Protein AF-A0A139C7F5-F1 (afdb_monomer)

Structure (mmCIF, N/CA/C/O backbone):
data_AF-A0A139C7F5-F1
#
_entry.id   AF-A0A139C7F5-F1
#
loop_
_atom_site.group_PDB
_atom_site.id
_atom_site.type_symbol
_atom_site.label_atom_id
_atom_site.label_alt_id
_atom_site.label_comp_id
_atom_site.label_asym_id
_atom_site.label_entity_id
_atom_site.label_seq_id
_atom_site.pdbx_PDB_ins_code
_atom_site.Cartn_x
_atom_site.Cartn_y
_atom_site.Cartn_z
_atom_site.occupancy
_atom_site.B_iso_or_equiv
_atom_site.auth_seq_id
_atom_site.auth_comp_id
_atom_site.auth_asym_id
_atom_site.auth_atom_id
_atom_site.pdbx_PDB_model_num
ATOM 1 N N . ILE A 1 1 ? -10.218 -7.829 0.609 1.00 91.12 1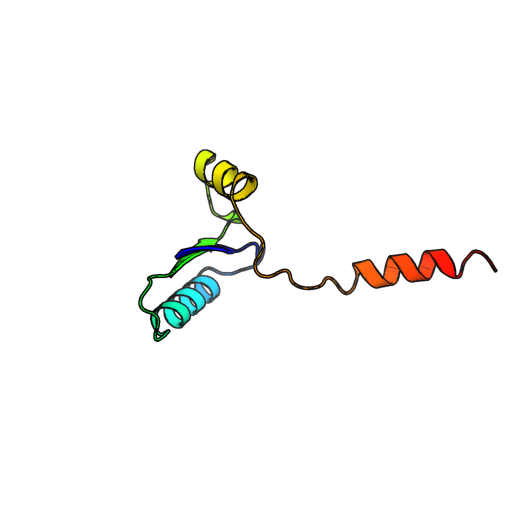 ILE A N 1
ATOM 2 C CA . ILE A 1 1 ? -8.890 -8.194 1.151 1.00 91.12 1 ILE A CA 1
ATOM 3 C C . ILE A 1 1 ? -8.091 -6.916 1.129 1.00 91.12 1 ILE A C 1
ATOM 5 O O . ILE A 1 1 ? -8.030 -6.318 0.068 1.00 91.12 1 ILE A O 1
ATOM 9 N N . ASP A 1 2 ? -7.534 -6.497 2.254 1.00 94.25 2 ASP A N 1
ATOM 10 C CA . ASP A 1 2 ? -6.826 -5.223 2.360 1.00 94.25 2 ASP A CA 1
ATOM 11 C C . ASP A 1 2 ? -5.337 -5.507 2.555 1.00 94.25 2 ASP A C 1
ATOM 13 O O . ASP A 1 2 ? -4.958 -6.291 3.428 1.00 94.25 2 ASP A O 1
ATOM 17 N N . ILE A 1 3 ? -4.497 -4.924 1.703 1.00 95.25 3 ILE A N 1
ATOM 18 C CA . ILE A 1 3 ? -3.051 -5.147 1.693 1.00 95.25 3 ILE A CA 1
ATOM 19 C C . ILE A 1 3 ? -2.346 -3.805 1.856 1.00 95.25 3 ILE A C 1
ATOM 21 O O . ILE A 1 3 ? -2.496 -2.897 1.039 1.00 95.25 3 ILE A O 1
ATOM 25 N N . ALA A 1 4 ? -1.535 -3.698 2.906 1.00 95.81 4 ALA A N 1
ATOM 26 C CA . ALA A 1 4 ? -0.618 -2.585 3.088 1.00 95.81 4 ALA A CA 1
ATOM 27 C C . ALA A 1 4 ? 0.754 -2.939 2.503 1.00 95.81 4 ALA A C 1
ATOM 29 O O . ALA A 1 4 ? 1.332 -3.972 2.843 1.00 95.81 4 ALA A O 1
ATOM 30 N N . ILE A 1 5 ? 1.278 -2.075 1.636 1.00 95.12 5 ILE A N 1
ATOM 31 C CA . ILE A 1 5 ? 2.601 -2.226 1.031 1.00 95.12 5 ILE A CA 1
ATOM 32 C C . ILE A 1 5 ? 3.590 -1.326 1.759 1.00 95.12 5 ILE A C 1
ATOM 34 O O . ILE A 1 5 ? 3.384 -0.119 1.880 1.00 95.12 5 ILE A O 1
ATOM 38 N N . TYR A 1 6 ? 4.690 -1.930 2.195 1.00 94.25 6 TYR A N 1
ATOM 39 C CA . TYR A 1 6 ? 5.844 -1.240 2.754 1.00 94.25 6 TYR A CA 1
ATOM 40 C C . TYR A 1 6 ? 6.919 -1.119 1.672 1.00 94.25 6 TYR A C 1
ATOM 42 O O . TYR A 1 6 ? 7.791 -1.975 1.548 1.00 94.25 6 TYR A O 1
ATOM 50 N N . ALA A 1 7 ? 6.841 -0.061 0.866 1.00 91.50 7 ALA A N 1
ATOM 51 C CA . ALA A 1 7 ? 7.827 0.235 -0.169 1.00 91.50 7 ALA A CA 1
ATOM 52 C C . ALA A 1 7 ? 8.147 1.741 -0.166 1.00 91.50 7 ALA A C 1
ATOM 54 O O . ALA A 1 7 ? 7.417 2.510 -0.782 1.00 91.50 7 ALA A O 1
ATOM 55 N N . PRO A 1 8 ? 9.218 2.187 0.521 1.00 88.81 8 PRO A N 1
ATOM 56 C CA . PRO A 1 8 ? 9.482 3.616 0.731 1.00 88.81 8 PRO A CA 1
ATOM 57 C C . PRO A 1 8 ? 9.768 4.398 -0.561 1.00 88.81 8 PRO A C 1
ATOM 59 O O . PRO A 1 8 ? 9.681 5.621 -0.563 1.00 88.81 8 PRO A O 1
ATOM 62 N N . GLU A 1 9 ? 10.106 3.705 -1.649 1.00 91.62 9 GLU A N 1
ATOM 63 C CA . GLU A 1 9 ? 10.464 4.303 -2.940 1.00 91.62 9 GLU A CA 1
ATOM 64 C C . GLU A 1 9 ? 9.434 4.021 -4.046 1.00 91.62 9 GLU A C 1
ATOM 66 O O . GLU A 1 9 ? 9.698 4.323 -5.207 1.00 91.62 9 GLU A O 1
ATOM 71 N N . ILE A 1 10 ? 8.266 3.443 -3.725 1.00 92.75 10 ILE A N 1
ATOM 72 C CA . ILE A 1 10 ? 7.267 3.136 -4.756 1.00 92.75 10 ILE A CA 1
ATOM 73 C C . ILE A 1 10 ? 6.643 4.421 -5.307 1.00 92.75 10 ILE A C 1
ATOM 75 O O . ILE A 1 10 ? 6.153 5.281 -4.571 1.00 92.75 10 ILE A O 1
ATOM 79 N N . SER A 1 11 ? 6.635 4.558 -6.628 1.00 94.44 11 SER A N 1
ATOM 80 C CA . SER A 1 11 ? 5.956 5.666 -7.290 1.00 94.44 11 SER A CA 1
ATOM 81 C C . SER A 1 11 ? 4.444 5.436 -7.366 1.00 94.44 11 SER A C 1
ATOM 83 O O . SER A 1 11 ? 3.947 4.307 -7.376 1.00 94.44 11 SER A O 1
ATOM 85 N N . SER A 1 12 ? 3.675 6.520 -7.511 1.00 92.25 12 SER A N 1
ATOM 86 C CA . SER A 1 12 ? 2.224 6.417 -7.720 1.00 92.25 12 SER A CA 1
ATOM 87 C C . SER A 1 12 ? 1.862 5.659 -9.003 1.00 92.25 12 SER A C 1
ATOM 89 O O . SER A 1 12 ? 0.805 5.037 -9.056 1.00 92.25 12 SER A O 1
ATOM 91 N N . LEU A 1 13 ? 2.723 5.699 -10.029 1.00 95.31 13 LEU A N 1
ATOM 92 C CA . LEU A 1 13 ? 2.523 4.947 -11.268 1.00 95.31 13 LEU A CA 1
ATOM 93 C C . LEU A 1 13 ? 2.640 3.441 -11.018 1.00 95.31 13 LEU A C 1
ATOM 95 O O . LEU A 1 13 ? 1.731 2.704 -11.384 1.00 95.31 13 LEU A O 1
ATOM 99 N N . GLU A 1 14 ? 3.715 2.997 -10.366 1.00 95.69 14 GLU A N 1
ATOM 100 C CA . GLU A 1 14 ? 3.929 1.580 -10.040 1.00 95.69 14 GLU A CA 1
ATOM 101 C C . GLU A 1 14 ? 2.810 1.035 -9.153 1.00 95.69 14 GLU A C 1
ATOM 103 O O . GLU A 1 14 ? 2.282 -0.044 -9.411 1.00 95.69 14 GLU A O 1
ATOM 108 N N . LEU A 1 15 ? 2.388 1.812 -8.152 1.00 94.94 15 LEU A N 1
ATOM 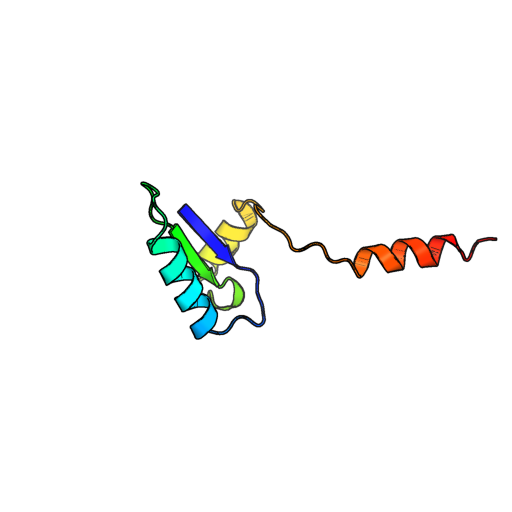109 C CA . LEU A 1 15 ? 1.286 1.427 -7.276 1.00 94.94 15 LEU A CA 1
ATOM 110 C C . LEU A 1 15 ? -0.047 1.304 -8.034 1.00 94.94 15 LEU A C 1
ATOM 112 O O . LEU A 1 15 ? -0.843 0.417 -7.731 1.00 94.94 15 LEU A O 1
ATOM 116 N N . ASN A 1 16 ? -0.309 2.175 -9.013 1.00 95.06 16 ASN A N 1
ATOM 117 C CA . ASN A 1 16 ? -1.522 2.097 -9.830 1.00 95.06 16 ASN A CA 1
ATOM 118 C C . ASN A 1 16 ? -1.488 0.916 -10.803 1.00 95.06 16 ASN A C 1
ATOM 120 O O . ASN A 1 16 ? -2.483 0.208 -10.901 1.00 95.06 16 ASN A O 1
ATOM 124 N N . LEU A 1 17 ? -0.348 0.651 -11.446 1.00 96.81 17 LEU A N 1
ATOM 125 C CA . LEU A 1 17 ? -0.181 -0.534 -12.292 1.00 96.81 17 LEU A CA 1
ATOM 126 C C . LEU A 1 17 ? -0.412 -1.821 -11.493 1.00 96.81 17 LEU A C 1
ATOM 128 O O . LEU A 1 17 ? -1.136 -2.701 -11.945 1.00 96.81 17 LEU A O 1
ATOM 132 N N . LEU A 1 18 ? 0.115 -1.896 -10.267 1.00 95.00 18 LEU A N 1
ATOM 133 C CA . LEU A 1 18 ? -0.134 -3.025 -9.373 1.00 95.00 18 LEU A CA 1
ATOM 134 C C . LEU A 1 18 ? -1.626 -3.186 -9.043 1.00 95.00 18 LEU A C 1
ATOM 136 O O . LEU A 1 18 ? -2.136 -4.303 -9.038 1.00 95.00 18 LEU A O 1
ATOM 140 N N . ARG A 1 19 ? -2.344 -2.091 -8.771 1.00 95.00 19 ARG A N 1
ATOM 141 C CA . ARG A 1 19 ? -3.799 -2.145 -8.540 1.00 95.00 19 ARG A CA 1
ATOM 142 C C . ARG A 1 19 ? -4.544 -2.673 -9.764 1.00 95.00 19 ARG A C 1
ATOM 144 O O . ARG A 1 19 ? -5.417 -3.522 -9.606 1.00 95.00 19 ARG A O 1
ATOM 151 N N . ASP A 1 20 ? -4.174 -2.212 -10.956 1.00 95.31 20 ASP A N 1
ATOM 152 C CA . ASP A 1 20 ? -4.783 -2.659 -12.210 1.00 95.31 20 ASP A CA 1
ATOM 153 C C . ASP A 1 20 ? -4.529 -4.154 -12.465 1.00 95.31 20 ASP A C 1
ATOM 155 O O . ASP A 1 20 ? -5.434 -4.870 -12.894 1.00 95.31 20 ASP A O 1
ATOM 159 N N . GLU A 1 21 ? -3.325 -4.651 -12.168 1.00 95.62 21 GLU A N 1
ATOM 160 C CA . GLU A 1 21 ? -2.986 -6.077 -12.262 1.00 95.62 21 GLU A CA 1
ATOM 161 C C . GLU A 1 21 ? -3.796 -6.930 -11.275 1.00 95.62 21 GLU A C 1
ATOM 163 O O . GLU A 1 21 ? -4.294 -7.998 -11.637 1.00 95.62 21 GLU A O 1
ATOM 168 N N . LEU A 1 22 ? -3.970 -6.456 -10.038 1.00 94.69 22 LEU A N 1
ATOM 169 C CA . LEU A 1 22 ? -4.744 -7.162 -9.015 1.00 94.69 22 LEU A CA 1
ATOM 170 C C . LEU A 1 22 ? -6.238 -7.228 -9.352 1.00 94.69 22 LEU A C 1
ATOM 172 O O . LEU A 1 22 ? -6.873 -8.244 -9.074 1.00 94.69 22 LEU A O 1
ATOM 176 N N . GLU A 1 23 ? -6.792 -6.189 -9.979 1.00 93.50 23 GLU A N 1
ATOM 177 C CA . GLU A 1 23 ? -8.193 -6.166 -10.426 1.00 93.50 23 GLU A CA 1
ATOM 178 C C . GLU A 1 23 ? -8.453 -7.158 -11.576 1.00 93.50 23 GLU A C 1
ATOM 180 O O . GLU A 1 23 ? -9.571 -7.639 -11.748 1.00 93.50 23 GLU A O 1
ATOM 185 N N . GLN A 1 24 ? -7.424 -7.519 -12.349 1.00 94.81 24 GLN A N 1
ATOM 186 C CA . GLN A 1 24 ? -7.529 -8.504 -13.433 1.00 94.81 24 GLN A CA 1
ATOM 187 C C . GLN A 1 24 ? -7.457 -9.960 -12.953 1.00 94.81 24 GLN A C 1
ATOM 189 O O . GLN A 1 24 ? -7.653 -10.885 -13.749 1.00 94.81 24 GLN A O 1
ATOM 194 N N . LEU A 1 25 ? -7.170 -10.198 -11.671 1.00 94.94 25 LEU A N 1
ATOM 195 C CA . LEU A 1 25 ? -7.111 -11.549 -11.130 1.00 94.94 25 LEU A CA 1
ATOM 196 C C . LEU A 1 25 ? -8.494 -12.209 -11.158 1.00 94.94 25 LEU A C 1
ATOM 198 O O . LEU A 1 25 ? -9.501 -11.626 -10.765 1.00 94.94 25 LEU A O 1
ATOM 202 N N . ASN A 1 26 ? -8.539 -13.484 -11.556 1.00 95.12 26 ASN A N 1
ATOM 203 C CA . ASN A 1 26 ? -9.762 -14.289 -11.520 1.00 95.12 26 ASN A CA 1
ATOM 204 C C . ASN A 1 26 ? -10.060 -14.777 -10.091 1.00 95.12 26 ASN A C 1
ATOM 206 O O . ASN A 1 26 ? -9.988 -15.971 -9.787 1.00 95.12 26 ASN A O 1
ATOM 210 N N . ILE A 1 27 ? -10.342 -13.833 -9.201 1.00 94.31 27 ILE A N 1
ATOM 211 C CA . ILE A 1 27 ? -10.690 -14.067 -7.804 1.00 94.31 27 ILE A CA 1
ATOM 212 C C 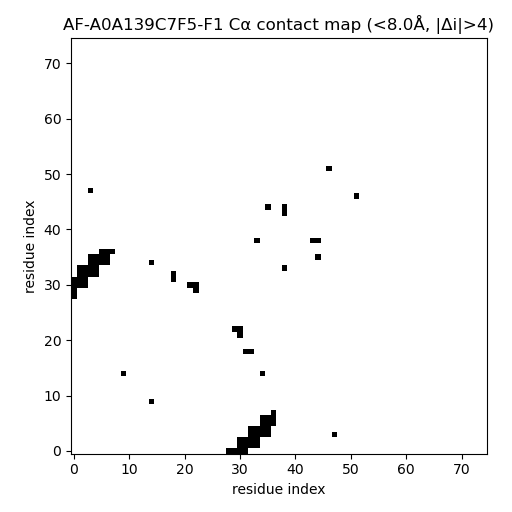. ILE A 1 27 ? -12.053 -13.451 -7.508 1.00 94.31 27 ILE A C 1
ATOM 214 O O . ILE A 1 27 ? -12.446 -12.435 -8.065 1.00 94.31 27 ILE A O 1
ATOM 218 N N . ILE A 1 28 ? -12.789 -14.071 -6.590 1.00 94.62 28 ILE A N 1
ATOM 219 C CA . ILE A 1 28 ? -14.130 -13.607 -6.205 1.00 94.62 28 ILE A CA 1
ATOM 220 C C . ILE A 1 28 ? -14.103 -12.397 -5.258 1.00 94.62 28 ILE A C 1
ATOM 222 O O . ILE A 1 28 ? -15.150 -11.8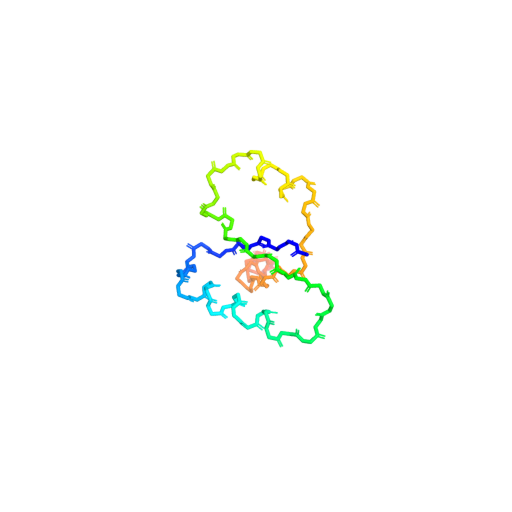35 -4.943 1.00 94.62 28 ILE A O 1
ATOM 226 N N . TYR A 1 29 ? -12.921 -12.032 -4.755 1.00 93.12 29 TYR A N 1
ATOM 227 C CA . TYR A 1 29 ? -12.735 -10.973 -3.771 1.00 93.12 29 TYR A CA 1
ATOM 228 C C . TYR A 1 29 ? -12.023 -9.782 -4.389 1.00 93.12 29 TYR A C 1
ATOM 230 O O . TYR A 1 29 ? -11.018 -9.945 -5.069 1.00 93.12 29 TYR A O 1
ATOM 238 N N . LYS A 1 30 ? -12.474 -8.579 -4.037 1.00 92.44 30 LYS A N 1
ATOM 239 C CA . LYS A 1 30 ? -11.722 -7.360 -4.312 1.00 92.44 30 LYS A CA 1
ATOM 240 C C . LYS A 1 30 ? -10.502 -7.263 -3.396 1.00 92.44 30 LYS A C 1
ATOM 242 O O . LYS A 1 30 ? -10.605 -7.513 -2.184 1.00 92.44 30 LYS A O 1
ATOM 247 N N . ILE A 1 31 ? -9.373 -6.870 -3.974 1.00 95.06 31 ILE A N 1
ATOM 248 C CA . ILE A 1 31 ? -8.160 -6.521 -3.239 1.00 95.06 31 ILE A CA 1
ATOM 249 C C . ILE A 1 31 ? -8.056 -4.996 -3.199 1.00 95.06 31 ILE A C 1
ATOM 251 O O . ILE A 1 31 ? -8.063 -4.349 -4.242 1.00 95.06 31 ILE A O 1
ATOM 255 N N . ASP A 1 32 ? -7.994 -4.426 -1.999 1.00 92.88 32 ASP A N 1
ATOM 256 C CA . ASP A 1 32 ? -7.625 -3.030 -1.789 1.00 92.88 32 ASP A CA 1
ATOM 257 C C . ASP A 1 32 ? -6.152 -2.959 -1.390 1.00 92.88 32 ASP A C 1
ATOM 259 O O . ASP A 1 32 ? -5.669 -3.764 -0.590 1.00 92.88 32 ASP A O 1
ATOM 263 N N . VAL A 1 33 ? -5.435 -2.004 -1.973 1.00 94.38 33 VAL A N 1
ATOM 264 C CA . VAL A 1 33 ? -3.998 -1.839 -1.772 1.00 94.38 33 VAL A CA 1
AT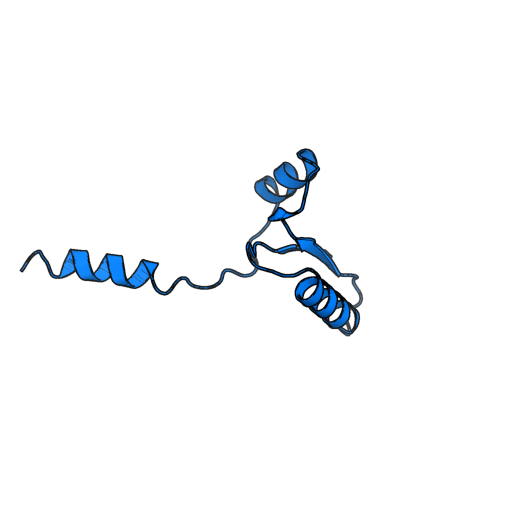OM 265 C C . VAL A 1 33 ? -3.702 -0.414 -1.369 1.00 94.38 33 VAL A C 1
ATOM 267 O O . VAL A 1 33 ? -4.010 0.537 -2.099 1.00 94.38 33 VAL A O 1
ATOM 270 N N . VAL A 1 34 ? -3.015 -0.275 -0.242 1.00 93.62 34 VAL A N 1
ATOM 271 C CA . VAL A 1 34 ? -2.573 1.008 0.294 1.00 93.62 34 VAL A CA 1
ATOM 272 C C . VAL A 1 34 ? -1.057 1.031 0.424 1.00 93.62 34 VAL A C 1
ATOM 274 O O . VAL A 1 34 ? -0.435 0.058 0.842 1.00 93.62 34 VAL A O 1
ATOM 277 N N . ASP A 1 35 ? -0.461 2.163 0.068 1.00 95.25 35 ASP A N 1
ATOM 278 C CA . ASP A 1 35 ? 0.936 2.435 0.388 1.00 95.25 35 ASP A CA 1
ATOM 279 C C . ASP A 1 35 ? 1.003 2.953 1.820 1.00 95.25 35 ASP A C 1
ATOM 281 O O . ASP A 1 35 ? 0.477 4.026 2.126 1.00 95.25 35 ASP A O 1
ATOM 285 N N . PHE A 1 36 ? 1.636 2.169 2.689 1.00 95.44 36 PHE A N 1
ATOM 286 C CA . PHE A 1 36 ? 1.704 2.439 4.114 1.00 95.44 36 PHE A CA 1
ATOM 287 C C . PHE A 1 36 ? 2.367 3.785 4.429 1.00 95.44 36 PHE A C 1
ATOM 289 O O . PHE A 1 36 ? 1.926 4.488 5.340 1.00 95.44 36 PHE A O 1
ATOM 296 N N . TYR A 1 37 ? 3.389 4.177 3.662 1.00 93.44 37 TYR A N 1
ATOM 297 C CA . TYR A 1 37 ? 4.144 5.406 3.915 1.00 93.44 37 TYR A CA 1
ATOM 298 C C . TYR A 1 37 ? 3.362 6.675 3.563 1.00 93.44 37 TYR A C 1
ATOM 300 O O . TYR A 1 37 ? 3.673 7.746 4.080 1.00 93.44 37 TYR A O 1
ATOM 308 N N . ASN A 1 38 ? 2.317 6.552 2.743 1.00 93.25 38 ASN A N 1
ATOM 309 C CA . ASN A 1 38 ? 1.452 7.659 2.339 1.00 93.25 38 ASN A CA 1
ATOM 310 C C . ASN A 1 38 ? 0.140 7.748 3.150 1.00 93.25 38 ASN A C 1
ATOM 312 O O . ASN A 1 38 ? -0.713 8.596 2.868 1.00 93.25 38 ASN A O 1
ATOM 316 N N . ILE A 1 39 ? -0.050 6.906 4.175 1.00 93.88 39 ILE A N 1
ATOM 317 C CA . ILE A 1 39 ? -1.232 6.963 5.046 1.00 93.88 39 ILE A CA 1
ATOM 318 C C . ILE A 1 39 ? -1.075 8.084 6.078 1.00 93.88 39 ILE A C 1
ATOM 320 O O . ILE A 1 39 ? -0.213 8.041 6.947 1.00 93.88 39 ILE A O 1
ATOM 324 N N . ASN A 1 40 ? -1.998 9.048 6.059 1.00 94.19 40 ASN A N 1
ATOM 325 C CA . ASN A 1 40 ? -2.031 10.140 7.043 1.00 94.19 40 ASN A CA 1
ATOM 326 C C . ASN A 1 40 ? -2.936 9.854 8.257 1.00 94.19 40 ASN A C 1
ATOM 328 O O . ASN A 1 40 ? -2.892 10.562 9.265 1.00 94.19 40 ASN A O 1
ATOM 332 N N . LYS A 1 41 ? -3.796 8.832 8.173 1.00 96.00 41 LYS A N 1
ATOM 333 C CA . LYS A 1 41 ? -4.769 8.499 9.220 1.00 96.00 41 LYS A CA 1
ATOM 334 C C . LYS A 1 41 ? -4.130 7.589 10.273 1.00 96.00 41 LYS A C 1
ATOM 336 O O . LYS A 1 41 ? -4.005 6.391 10.044 1.00 96.00 41 LYS A O 1
ATOM 341 N N . GLN A 1 42 ? -3.807 8.145 11.441 1.00 94.94 42 GLN A N 1
ATOM 342 C CA . GLN A 1 42 ? -3.113 7.422 12.522 1.00 94.94 42 GLN A CA 1
ATOM 343 C C . GLN A 1 42 ? -3.821 6.132 12.957 1.00 94.94 42 GLN A C 1
ATOM 345 O O . GLN A 1 42 ? -3.189 5.086 12.986 1.00 94.94 42 GLN A O 1
ATOM 350 N N . GLY A 1 43 ? -5.143 6.155 13.154 1.00 96.00 43 GLY A N 1
ATOM 351 C CA . GLY A 1 43 ? -5.866 4.934 13.536 1.00 96.00 43 GLY A CA 1
ATOM 352 C C . GLY A 1 43 ? -5.789 3.808 12.494 1.00 96.00 43 GLY A C 1
ATOM 353 O O . GLY A 1 43 ? -5.857 2.641 12.845 1.00 96.00 43 GLY A O 1
ATOM 354 N N . LEU A 1 44 ? -5.606 4.126 11.204 1.00 94.12 44 LEU A N 1
ATOM 355 C CA . LEU A 1 44 ? -5.381 3.089 10.189 1.00 94.12 44 LEU A CA 1
ATOM 356 C C . LEU A 1 44 ? -3.965 2.504 10.300 1.00 94.12 44 LEU A C 1
ATOM 358 O O . LEU A 1 44 ? -3.791 1.298 10.175 1.00 94.12 44 LEU A O 1
ATOM 362 N N . ILE A 1 45 ? -2.970 3.353 10.562 1.00 95.94 45 ILE A N 1
ATOM 363 C CA . ILE A 1 45 ? -1.577 2.942 10.784 1.00 95.94 45 ILE A CA 1
ATOM 364 C C . ILE A 1 45 ? -1.471 2.006 11.993 1.00 95.94 45 ILE A C 1
ATOM 366 O O . ILE A 1 45 ? -0.795 0.982 11.912 1.00 95.94 45 ILE A O 1
ATOM 370 N N . GLU A 1 46 ? -2.130 2.358 13.096 1.00 96.69 46 GLU A N 1
ATOM 371 C CA . GLU A 1 46 ? -2.173 1.562 14.328 1.00 96.69 46 GLU A CA 1
ATOM 372 C C . GLU A 1 46 ? -2.830 0.204 14.073 1.00 96.69 46 GLU A C 1
ATOM 374 O O . GLU A 1 46 ? -2.194 -0.821 14.303 1.00 96.69 46 GLU A O 1
ATOM 379 N N . ASN A 1 47 ? -4.018 0.183 13.460 1.00 96.19 47 ASN A N 1
ATOM 380 C CA . ASN A 1 47 ? -4.713 -1.065 13.133 1.00 96.19 47 ASN A CA 1
ATOM 381 C C . ASN A 1 47 ? -3.869 -1.995 12.244 1.00 96.19 47 ASN A C 1
ATOM 383 O O . ASN A 1 47 ? -3.814 -3.198 12.485 1.00 96.19 47 ASN A O 1
ATOM 387 N N . ILE A 1 48 ? -3.180 -1.454 11.230 1.00 94.88 48 ILE A N 1
ATOM 388 C CA . ILE A 1 48 ? -2.298 -2.252 10.363 1.00 94.88 48 ILE A CA 1
ATOM 389 C C . ILE A 1 48 ? -1.141 -2.856 11.168 1.00 94.88 48 ILE A C 1
ATOM 391 O O . ILE A 1 48 ? -0.779 -4.007 10.939 1.00 94.88 48 ILE A O 1
ATOM 395 N N . LYS A 1 49 ? -0.553 -2.104 12.104 1.00 93.81 49 LYS A N 1
ATOM 396 C CA . LYS A 1 49 ? 0.562 -2.586 12.933 1.00 93.81 49 LYS A CA 1
ATOM 397 C C . LYS A 1 49 ? 0.131 -3.622 13.971 1.00 93.81 49 LYS A C 1
ATOM 399 O O . LYS A 1 49 ? 0.906 -4.529 14.253 1.00 93.81 49 LYS A O 1
ATOM 404 N N . GLU A 1 50 ? -1.053 -3.467 14.554 1.00 95.94 50 GLU A N 1
ATOM 405 C CA . GLU A 1 50 ? -1.546 -4.339 15.626 1.00 95.94 50 GLU A CA 1
ATOM 406 C C . GLU A 1 50 ? -2.170 -5.633 15.093 1.00 95.94 50 GLU A C 1
ATOM 408 O O . GLU A 1 50 ? -1.925 -6.708 15.640 1.00 95.94 50 GLU A O 1
ATOM 413 N N . GLU A 1 51 ? -2.957 -5.546 14.018 1.00 95.00 51 GLU A N 1
ATOM 414 C CA . GLU A 1 51 ? -3.747 -6.673 13.501 1.00 95.00 51 GLU A CA 1
ATOM 415 C C . GLU A 1 51 ? -3.205 -7.251 12.185 1.00 95.00 51 GLU A C 1
ATOM 417 O O . GLU A 1 51 ? -3.600 -8.347 11.768 1.00 95.00 51 GLU A O 1
ATOM 422 N N . GLY A 1 52 ? -2.305 -6.529 11.512 1.00 93.31 52 GLY A N 1
ATOM 423 C CA . GLY A 1 52 ? -1.737 -6.935 10.233 1.00 93.31 52 GLY A CA 1
ATOM 424 C C . GLY A 1 52 ? -0.916 -8.220 10.323 1.00 93.31 52 GLY A C 1
ATOM 425 O O . GLY A 1 52 ? -0.293 -8.539 11.335 1.00 93.31 52 GLY A O 1
ATOM 426 N N . LYS A 1 53 ? -0.892 -8.971 9.219 1.00 96.12 53 LYS A N 1
ATOM 427 C CA . LYS A 1 53 ? -0.068 -10.176 9.077 1.00 96.12 53 LYS A CA 1
ATOM 428 C C . LYS A 1 53 ? 0.880 -10.025 7.902 1.00 96.12 53 LYS A C 1
ATOM 430 O O . LYS A 1 53 ? 0.456 -9.685 6.800 1.00 96.12 53 LYS A O 1
ATOM 435 N N . ILE A 1 54 ? 2.153 -10.328 8.138 1.00 94.19 54 ILE A N 1
ATOM 436 C CA . ILE A 1 54 ? 3.172 -10.360 7.090 1.00 94.19 54 ILE A CA 1
ATOM 437 C C . ILE A 1 54 ? 2.900 -11.579 6.204 1.00 94.19 54 ILE A C 1
ATOM 439 O O . ILE A 1 54 ? 2.956 -12.717 6.665 1.00 94.19 54 ILE A O 1
ATOM 443 N N . ILE A 1 55 ? 2.581 -11.331 4.934 1.00 94.69 55 ILE A N 1
ATOM 444 C CA . ILE A 1 55 ? 2.360 -12.375 3.916 1.00 94.69 55 ILE A CA 1
ATOM 445 C C . ILE A 1 55 ? 3.543 -12.513 2.953 1.00 94.69 55 ILE A C 1
ATOM 447 O O . ILE A 1 55 ? 3.689 -13.537 2.292 1.00 94.69 55 ILE A O 1
ATOM 451 N N . TYR A 1 56 ? 4.379 -11.479 2.874 1.00 93.81 56 TYR A N 1
ATOM 452 C CA . TYR A 1 56 ? 5.586 -11.444 2.069 1.00 93.81 56 TYR A CA 1
ATOM 453 C C . TYR A 1 56 ? 6.561 -10.446 2.684 1.00 93.81 56 TYR A C 1
ATOM 455 O O . TYR A 1 56 ? 6.186 -9.320 3.007 1.00 93.81 56 TYR A O 1
ATOM 463 N N . GLU A 1 57 ? 7.815 -10.856 2.803 1.00 91.62 57 GLU A N 1
ATOM 464 C CA . GLU A 1 57 ? 8.924 -10.003 3.199 1.00 91.62 57 GLU A CA 1
ATOM 465 C C . GLU A 1 57 ? 10.075 -10.286 2.238 1.00 91.62 57 GLU A C 1
ATOM 467 O O . GLU A 1 57 ? 10.439 -11.443 2.001 1.00 91.62 57 GLU A O 1
ATOM 472 N N . LYS A 1 58 ? 10.621 -9.234 1.621 1.00 85.62 58 LYS A N 1
ATOM 473 C CA . LYS A 1 58 ? 11.785 -9.389 0.752 1.00 85.62 58 LYS A CA 1
ATOM 474 C C . LYS A 1 58 ? 12.961 -9.782 1.638 1.00 85.62 58 LYS A C 1
ATOM 476 O O . LYS A 1 58 ? 13.357 -8.997 2.491 1.00 85.62 58 LYS A O 1
ATOM 481 N N . ALA A 1 59 ? 13.529 -10.964 1.407 1.00 80.56 59 ALA A N 1
ATOM 482 C CA . ALA A 1 59 ? 14.729 -11.392 2.111 1.00 80.56 59 ALA A CA 1
ATOM 483 C C . ALA A 1 59 ? 15.836 -10.341 1.931 1.00 80.56 59 ALA A C 1
ATOM 485 O O . ALA A 1 59 ? 16.278 -10.073 0.808 1.00 80.56 59 ALA A O 1
ATOM 486 N N . ASP A 1 60 ? 16.276 -9.739 3.0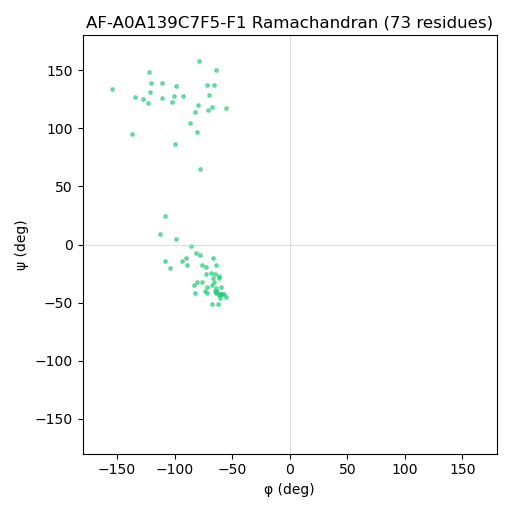34 1.00 71.94 60 ASP A N 1
ATOM 487 C CA . ASP A 1 60 ? 17.463 -8.900 3.024 1.00 71.94 60 ASP A CA 1
ATOM 488 C C . ASP A 1 60 ? 18.697 -9.808 3.083 1.00 71.94 60 ASP A C 1
ATOM 490 O O . ASP A 1 60 ? 19.125 -10.294 4.131 1.00 71.94 60 ASP A O 1
ATOM 494 N N . TYR A 1 61 ? 19.269 -10.089 1.913 1.00 59.62 61 TYR A N 1
ATOM 495 C CA . TYR A 1 61 ? 20.507 -10.862 1.811 1.00 59.62 61 TYR A CA 1
ATOM 496 C C . TYR A 1 61 ? 21.718 -10.118 2.400 1.00 59.62 61 TYR A C 1
ATOM 498 O O . TYR A 1 61 ? 22.771 -10.72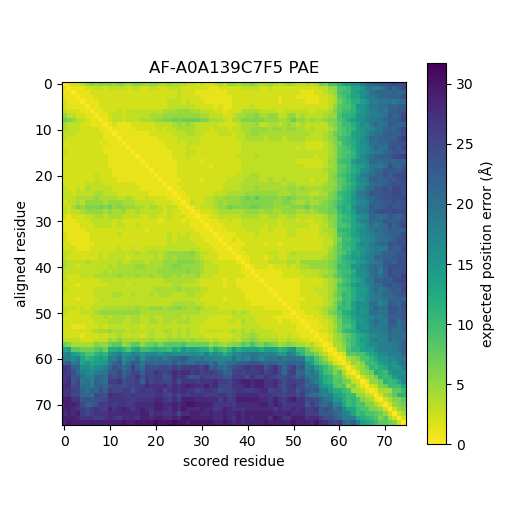8 2.569 1.00 59.62 61 TYR A O 1
ATOM 506 N N . ARG A 1 62 ? 21.606 -8.817 2.718 1.00 58.56 62 ARG A N 1
ATOM 507 C CA . ARG A 1 62 ? 22.698 -8.042 3.325 1.00 58.56 62 ARG A CA 1
ATOM 508 C C . ARG A 1 62 ? 22.799 -8.286 4.826 1.00 58.56 62 ARG A C 1
ATOM 510 O O . ARG A 1 62 ? 23.915 -8.298 5.334 1.00 58.56 62 ARG A O 1
ATOM 517 N N . SER A 1 63 ? 21.686 -8.541 5.517 1.00 53.59 63 SER A N 1
ATOM 518 C CA . SER A 1 63 ? 21.694 -8.847 6.956 1.00 53.59 63 SER A CA 1
ATOM 519 C C . SER A 1 63 ? 22.401 -10.175 7.250 1.00 53.59 63 SER A C 1
ATOM 521 O O . SER A 1 63 ? 23.080 -10.298 8.258 1.00 53.59 63 SER A O 1
ATOM 523 N N . GLN A 1 64 ? 22.320 -11.134 6.321 1.00 47.12 64 GLN A N 1
ATOM 524 C CA . GLN A 1 64 ? 22.945 -12.454 6.462 1.00 47.12 64 GLN A CA 1
ATOM 525 C C . GLN A 1 64 ? 24.475 -12.428 6.321 1.00 47.12 64 GLN A C 1
ATOM 527 O O . GLN A 1 64 ? 25.138 -13.311 6.847 1.00 47.12 64 GLN A O 1
ATOM 532 N N . ILE A 1 65 ? 25.061 -11.447 5.622 1.00 56.50 65 ILE A N 1
ATOM 533 C CA . ILE A 1 65 ? 26.524 -11.380 5.437 1.00 56.50 65 ILE A CA 1
ATOM 534 C C . ILE A 1 65 ? 27.228 -10.880 6.708 1.00 56.50 65 ILE A C 1
ATOM 536 O O . ILE A 1 65 ? 28.333 -11.338 7.000 1.00 56.50 65 ILE A O 1
ATOM 540 N N . THR A 1 66 ? 26.590 -10.001 7.486 1.00 52.03 66 THR A N 1
ATOM 541 C CA . THR A 1 66 ? 27.151 -9.479 8.744 1.00 52.03 66 THR A CA 1
ATOM 542 C C . THR A 1 66 ? 27.322 -10.587 9.790 1.00 52.03 66 THR A C 1
ATOM 544 O O . THR A 1 66 ? 28.370 -10.672 10.426 1.00 52.03 66 THR A O 1
ATOM 547 N N . ASP A 1 67 ? 26.359 -11.510 9.879 1.00 52.50 67 ASP A N 1
ATOM 548 C CA . ASP A 1 67 ? 26.407 -12.631 10.830 1.00 52.50 67 ASP A CA 1
ATOM 549 C C . ASP A 1 67 ? 27.560 -13.614 10.549 1.00 52.50 67 ASP A C 1
ATOM 551 O O . ASP A 1 67 ? 28.049 -14.278 11.463 1.00 52.50 67 ASP A O 1
ATOM 555 N N . TYR A 1 68 ? 28.035 -13.702 9.299 1.00 53.12 68 TYR A N 1
ATOM 556 C CA . TYR A 1 68 ? 29.183 -14.544 8.948 1.00 53.12 68 TYR A CA 1
ATOM 557 C C . TYR A 1 68 ? 30.527 -13.863 9.217 1.00 53.12 68 TYR A C 1
ATOM 559 O O . TYR A 1 68 ? 31.468 -14.550 9.607 1.00 53.12 68 TYR A O 1
ATOM 567 N N . SER A 1 69 ? 30.657 -12.544 9.040 1.00 56.34 69 SER A N 1
ATOM 568 C CA . SER A 1 69 ? 31.932 -11.845 9.286 1.00 56.34 69 SER A CA 1
ATOM 569 C C . SER A 1 69 ? 32.347 -11.835 10.759 1.00 56.34 69 SER A C 1
ATOM 571 O O . SER A 1 69 ? 33.545 -11.861 11.056 1.00 56.34 69 SER A O 1
ATOM 573 N N . ASP A 1 70 ? 31.377 -11.881 11.671 1.00 55.69 70 ASP A N 1
ATOM 574 C CA . ASP A 1 70 ? 31.635 -11.908 13.113 1.00 55.69 70 ASP A CA 1
ATOM 575 C C . ASP A 1 70 ? 32.102 -13.293 13.604 1.00 55.69 70 ASP A C 1
ATOM 577 O O . ASP A 1 70 ? 32.732 -13.394 14.652 1.00 55.69 70 ASP A O 1
ATOM 581 N N . GLN A 1 71 ? 31.892 -14.359 12.821 1.00 54.25 71 GLN A N 1
ATOM 582 C CA . GLN A 1 71 ? 32.318 -15.727 13.162 1.00 54.25 71 GLN A CA 1
ATOM 583 C C . GLN A 1 71 ? 33.736 -16.081 12.682 1.00 54.25 71 GLN A C 1
ATOM 585 O O . GLN A 1 71 ? 34.323 -17.050 13.161 1.00 54.25 71 GLN A O 1
ATOM 590 N N . VAL A 1 72 ? 34.309 -15.326 11.738 1.00 57.34 72 VAL A N 1
ATOM 591 C CA . VAL A 1 72 ? 35.664 -15.598 11.201 1.00 57.34 72 VAL A CA 1
ATOM 592 C C . VAL A 1 72 ? 36.754 -14.870 11.999 1.00 57.34 72 VAL A C 1
ATOM 594 O O . VAL A 1 72 ? 37.932 -15.176 11.851 1.00 57.34 72 VAL A O 1
ATOM 597 N N . SER A 1 73 ? 36.377 -13.941 12.880 1.00 56.78 73 SER A N 1
ATOM 598 C CA . SER A 1 73 ? 37.322 -13.134 13.666 1.00 56.78 73 SER A CA 1
ATOM 599 C C . SER A 1 73 ? 37.798 -13.803 14.970 1.00 56.78 73 SER A C 1
ATOM 601 O O . SER A 1 73 ? 38.626 -13.226 15.669 1.00 56.78 73 SER A O 1
ATOM 603 N N . GLU A 1 74 ? 37.312 -15.009 15.296 1.00 53.06 74 GLU A N 1
ATOM 604 C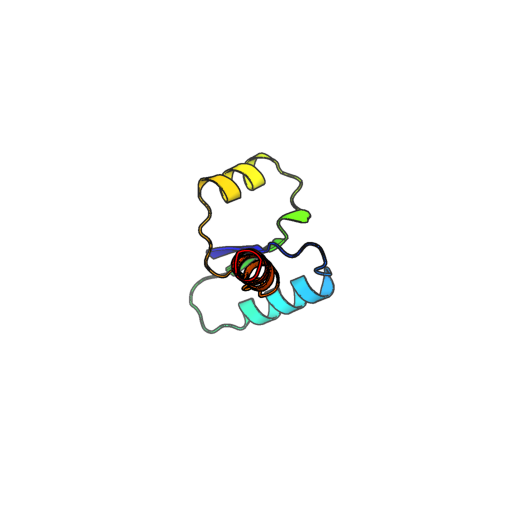 CA . GLU A 1 74 ? 37.699 -15.781 16.496 1.00 53.06 74 GLU A CA 1
ATOM 605 C C . GLU A 1 74 ? 38.573 -17.025 16.206 1.00 53.06 74 GLU A C 1
ATOM 607 O O . GLU A 1 74 ? 38.611 -17.946 17.020 1.00 53.06 74 GLU A O 1
ATOM 612 N N . ASN A 1 75 ? 39.311 -17.071 15.086 1.00 42.56 75 ASN A N 1
ATOM 613 C CA . ASN A 1 75 ? 40.339 -18.106 14.854 1.00 42.56 75 ASN A CA 1
ATOM 614 C C . ASN A 1 75 ? 41.723 -17.522 14.562 1.00 42.56 75 ASN A C 1
ATOM 616 O O . ASN A 1 75 ? 41.834 -16.707 13.620 1.00 42.56 75 ASN A O 1
#

pLDDT: mean 85.67, std 16.34, range [42.56, 96.81]

Solvent-accessible surface area (backbone atoms only — not comparable to full-atom values): 5014 Å² total; per-residue (Å²): 87,80,43,76,42,90,56,98,81,68,48,75,64,60,55,48,52,53,51,56,56,60,70,69,48,98,61,98,66,68,76,46,78,44,56,53,88,77,60,84,54,62,74,58,56,49,48,48,68,75,73,53,76,90,88,79,75,83,80,63,71,67,67,60,53,56,68,53,60,68,65,64,76,80,116

Sequence (75 aa):
IDIAIYAPEISSLELNLLRDELEQLNIIYKIDVVDFYNINKQGLIENIKEEGKIIYEKADYRSQITDYSDQVSEN

Radius of gyration: 17.69 Å; Cα contacts (8 Å, |Δi|>4): 40; chains: 1; bounding box: 54×28×30 Å

Secondary structure (DSSP, 8-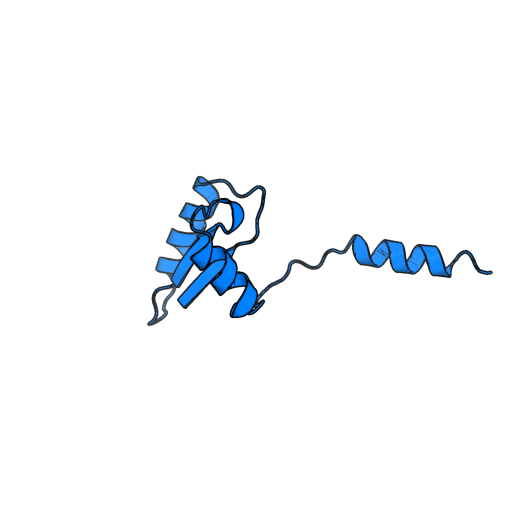state):
-EEEE--TT--HHHHHHHHHHHHTS--SSPPEEEEGGG---HHHHHHHHHH---S-----TTHHHHHHHTTSTT-

Foldseek 3Di:
DEDEDADPPDDPVNVVVVQVVQVPDPDPDRYHYDHLVPDPDVVVNVCCVPVNDPPDDDDPPVVVVVVVVVVVVPD

Mean predicted aligned error: 8.99 Å

Nearest PDB structures (foldseek):
  8xeo-assembly1_A  TM=9.513E-01  e=8.194E-01  Legionella pneumophila
  5lb8-assembly1_A  TM=3.821E-01  e=3.347E+00  Homo sapiens
  1egr-assembly1_A  TM=3.074E-01  e=6.765E+00  Escherichia coli